Protein AF-M1Z2H6-F1 (afdb_monomer)

Solvent-accessible surface area (backbone atoms only — not comparable to full-atom values): 5174 Å² total; per-residue (Å²): 137,84,87,76,82,88,82,76,83,75,60,57,41,32,93,86,79,62,51,69,42,86,84,70,58,66,45,34,95,87,76,58,49,54,70,69,70,73,83,86,72,92,59,70,39,65,27,93,86,78,62,49,79,33,62,58,87,51,62,44,32,92,84,80,61,49,65,64,59,88,85,82,81,130

Secondary structure (DSSP, 8-state):
-----TT----SB-TTT--B-TT--SB-TTT--BSS---SS--EEE-TTT--EEETT-SB-TTT--BSSSS---

Radius of gyration: 14.22 Å; Cα contacts (8 Å, |Δi|>4): 91; chains: 1; bounding box: 25×23×51 Å

Organism: Nitrospina gracilis (strain 3/211) (NCBI:txid1266370)

Foldseek 3Di:
DDDDDPDDPQPLAQPPPRHGPPVSFQADPPPRRGSDDPPDDDDWAADPPPRDIHGPPDQADPPPRHGRDDDDDD

InterPro domains:
  IPR036443 Zinc finger, RanBP2-type superfamily [SSF90209] (42-67)

Structure (mmCIF, N/CA/C/O backbone):
data_AF-M1Z2H6-F1
#
_entry.id   AF-M1Z2H6-F1
#
loop_
_atom_site.group_PDB
_atom_site.id
_atom_site.type_symbol
_atom_site.label_atom_id
_atom_site.label_alt_id
_atom_site.label_comp_id
_atom_site.label_asym_id
_atom_site.label_entity_id
_atom_site.label_seq_id
_atom_site.pdbx_PDB_ins_code
_atom_site.Cartn_x
_atom_site.Cartn_y
_atom_site.Cartn_z
_atom_site.occupancy
_atom_site.B_iso_or_equiv
_atom_site.auth_seq_id
_atom_site.auth_comp_id
_atom_site.auth_asym_id
_atom_site.auth_atom_id
_atom_site.pdbx_PDB_model_num
ATOM 1 N N . MET A 1 1 ? 4.438 3.121 35.897 1.00 39.41 1 MET A N 1
ATOM 2 C CA . MET A 1 1 ? 4.190 4.023 34.751 1.00 39.41 1 MET A CA 1
ATOM 3 C C . MET A 1 1 ? 5.065 3.579 33.590 1.00 39.41 1 MET A C 1
ATOM 5 O O . MET A 1 1 ? 6.277 3.639 33.728 1.00 39.41 1 MET A O 1
ATOM 9 N N . ALA A 1 2 ? 4.478 3.084 32.500 1.00 45.78 2 ALA A N 1
ATOM 10 C CA . ALA A 1 2 ? 5.220 2.762 31.280 1.00 45.78 2 ALA A CA 1
ATOM 11 C C . ALA A 1 2 ? 5.314 4.014 30.394 1.00 45.78 2 ALA A C 1
ATOM 13 O O . ALA A 1 2 ? 4.307 4.685 30.162 1.00 45.78 2 ALA A O 1
ATOM 14 N N . CYS A 1 3 ? 6.518 4.346 29.932 1.00 49.81 3 CYS A N 1
ATOM 15 C CA . CYS A 1 3 ? 6.756 5.442 28.999 1.00 49.81 3 CYS A CA 1
ATOM 16 C C . CYS A 1 3 ? 6.244 5.039 27.609 1.00 49.81 3 CYS A C 1
ATOM 18 O O . CYS A 1 3 ? 6.843 4.184 26.964 1.00 49.81 3 CYS A O 1
ATOM 20 N N . ILE A 1 4 ? 5.148 5.644 27.145 1.00 57.81 4 ILE A N 1
ATOM 21 C CA . ILE A 1 4 ? 4.719 5.532 25.746 1.00 57.81 4 ILE A CA 1
ATOM 22 C C . ILE A 1 4 ? 5.603 6.489 24.930 1.00 57.81 4 ILE A C 1
ATOM 24 O O . ILE A 1 4 ? 5.563 7.697 25.194 1.00 57.81 4 ILE A O 1
ATOM 28 N N . PRO A 1 5 ? 6.419 6.006 23.977 1.00 54.06 5 PRO A N 1
ATOM 29 C CA . PRO A 1 5 ? 7.208 6.884 23.127 1.00 5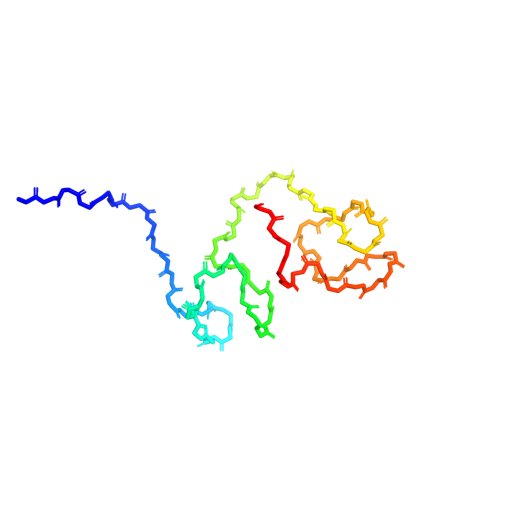4.06 5 PRO A CA 1
ATOM 30 C C . PRO A 1 5 ? 6.263 7.766 22.301 1.00 54.06 5 PRO A C 1
ATOM 32 O O . PRO A 1 5 ? 5.429 7.285 21.535 1.00 54.06 5 PRO A O 1
ATOM 35 N N . ARG A 1 6 ? 6.372 9.085 22.490 1.00 57.19 6 ARG A N 1
ATOM 36 C CA . ARG A 1 6 ? 5.717 10.091 21.648 1.00 57.19 6 ARG A CA 1
ATOM 37 C C . ARG A 1 6 ? 6.367 10.032 20.266 1.00 57.19 6 ARG A C 1
ATOM 39 O O . ARG A 1 6 ? 7.531 10.403 20.154 1.00 57.19 6 ARG A O 1
ATOM 46 N N . GLY A 1 7 ? 5.650 9.583 19.235 1.00 49.44 7 GLY A N 1
ATOM 47 C CA . GLY A 1 7 ? 6.210 9.648 17.880 1.00 49.44 7 GLY A CA 1
ATOM 48 C C . GLY A 1 7 ? 5.423 9.054 16.715 1.00 49.44 7 GLY A C 1
ATOM 49 O O . GLY A 1 7 ? 5.673 9.479 15.598 1.00 49.44 7 GLY A O 1
ATOM 50 N N . MET A 1 8 ? 4.470 8.139 16.916 1.00 48.94 8 MET A N 1
ATOM 51 C CA . MET A 1 8 ? 3.673 7.592 15.805 1.00 48.94 8 MET A CA 1
ATOM 52 C C . MET A 1 8 ? 2.196 7.912 16.006 1.00 48.94 8 MET A C 1
ATOM 54 O O . MET A 1 8 ? 1.495 7.233 16.755 1.00 48.94 8 MET A O 1
ATOM 58 N N . ASN A 1 9 ? 1.728 8.978 15.358 1.00 52.88 9 ASN A N 1
ATOM 59 C CA . ASN A 1 9 ? 0.303 9.259 15.230 1.00 52.88 9 ASN A CA 1
ATOM 60 C C . ASN A 1 9 ? -0.229 8.349 14.115 1.00 52.88 9 ASN A C 1
ATOM 62 O O . ASN A 1 9 ? -0.330 8.764 12.966 1.00 52.88 9 ASN A O 1
ATOM 66 N N . TYR A 1 10 ? -0.462 7.072 14.430 1.00 57.47 10 TYR A N 1
ATOM 67 C CA . TYR A 1 10 ? -1.185 6.193 13.519 1.00 57.47 10 TYR A CA 1
ATOM 68 C C . TYR A 1 10 ? -2.604 6.754 13.428 1.00 57.47 10 TYR A C 1
ATOM 70 O O . TYR A 1 1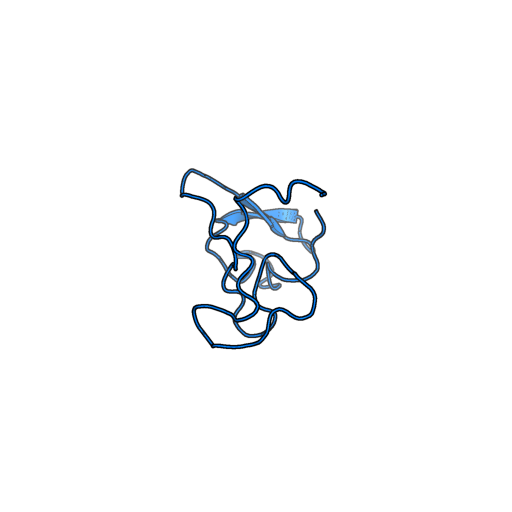0 ? -3.396 6.623 14.364 1.00 57.47 10 TYR A O 1
ATOM 78 N N . THR A 1 11 ? -2.923 7.463 12.345 1.00 63.72 11 THR A N 1
ATOM 79 C CA . THR A 1 11 ? -4.299 7.904 12.158 1.00 63.72 11 THR A CA 1
ATOM 80 C C . THR A 1 11 ? -5.138 6.650 11.958 1.00 63.72 11 THR A C 1
ATOM 82 O O . THR A 1 11 ? -4.904 5.845 11.057 1.00 63.72 11 THR A O 1
ATOM 85 N N . LEU A 1 12 ? -6.120 6.460 12.839 1.00 78.75 12 LEU A N 1
ATOM 86 C CA . LEU A 1 12 ? -7.096 5.380 12.710 1.00 78.75 12 LEU A CA 1
ATOM 87 C C . LEU A 1 12 ? -8.017 5.587 11.504 1.00 78.75 12 LEU A C 1
ATOM 89 O O . LEU A 1 12 ? -8.860 4.739 11.255 1.00 78.75 12 LEU A O 1
ATOM 93 N N . GLU A 1 13 ? -7.866 6.686 10.767 1.00 89.38 13 GLU A N 1
ATOM 94 C CA . GLU A 1 13 ? -8.6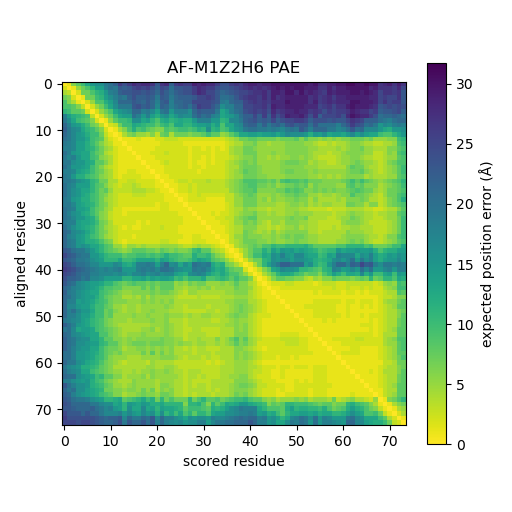70 7.066 9.613 1.00 89.38 13 GLU A CA 1
ATOM 95 C C . GLU A 1 13 ? -7.762 7.562 8.487 1.00 89.38 13 GLU A C 1
ATOM 97 O O . GLU A 1 13 ? -6.724 8.192 8.718 1.00 89.38 13 GLU A O 1
ATOM 102 N N . CYS A 1 14 ? -8.127 7.220 7.253 1.00 88.81 14 CYS A N 1
ATOM 103 C CA . CYS A 1 14 ? -7.384 7.598 6.064 1.00 88.81 14 CYS A CA 1
ATOM 104 C C . CYS A 1 14 ? -7.517 9.107 5.839 1.00 88.81 14 CYS A C 1
ATOM 106 O O . CYS A 1 14 ? -8.644 9.591 5.720 1.00 88.81 14 CYS A O 1
ATOM 108 N N . PRO A 1 15 ? -6.407 9.849 5.683 1.00 85.88 15 PRO A N 1
ATOM 109 C CA . PRO A 1 15 ? -6.460 11.299 5.501 1.00 85.88 15 PRO A CA 1
ATOM 110 C C . PRO A 1 15 ? -7.105 11.729 4.175 1.00 85.88 15 PRO A C 1
ATOM 112 O O . PRO A 1 15 ? -7.516 12.876 4.047 1.00 85.88 15 PRO A O 1
ATOM 115 N N . ASN A 1 16 ? -7.196 10.829 3.190 1.00 88.31 16 ASN A N 1
ATOM 116 C CA . ASN A 1 16 ? -7.770 11.132 1.879 1.00 88.31 16 ASN A CA 1
ATOM 117 C C . ASN A 1 16 ? -9.259 10.759 1.780 1.00 88.31 16 ASN A C 1
ATOM 119 O O . ASN A 1 16 ? -10.057 11.543 1.282 1.00 88.31 16 ASN A O 1
ATOM 123 N N . CYS A 1 17 ? -9.657 9.574 2.260 1.00 91.62 17 CYS A N 1
ATOM 124 C CA . CYS A 1 17 ? -11.030 9.077 2.075 1.00 91.62 17 CYS A CA 1
ATOM 125 C C . CYS A 1 17 ? -11.821 8.848 3.373 1.00 91.62 17 CYS A C 1
ATOM 127 O O . CYS A 1 17 ? -12.984 8.453 3.309 1.00 91.62 17 CYS A O 1
ATOM 129 N N . GLY A 1 18 ? -11.209 9.036 4.547 1.00 91.12 18 GLY A N 1
ATOM 130 C CA . GLY A 1 18 ? -11.850 8.830 5.851 1.00 91.12 18 GLY A CA 1
ATOM 131 C C . GLY A 1 18 ? -12.087 7.366 6.243 1.00 91.12 18 GLY A C 1
ATOM 132 O O . GLY A 1 18 ? -12.691 7.101 7.276 1.00 91.12 18 GLY A O 1
ATOM 133 N N . ALA A 1 19 ? -11.637 6.386 5.449 1.00 91.12 19 ALA A N 1
ATOM 134 C CA . ALA A 1 19 ? -11.800 4.973 5.794 1.00 91.12 19 ALA A CA 1
ATOM 135 C C . ALA A 1 19 ? -10.956 4.579 7.022 1.00 91.12 19 ALA A C 1
ATOM 137 O O . ALA A 1 19 ? -9.810 5.022 7.122 1.00 91.12 19 ALA A O 1
ATOM 138 N N . PRO A 1 20 ? -11.464 3.717 7.922 1.00 90.06 20 PRO A N 1
ATOM 139 C CA . PRO A 1 20 ? -10.737 3.353 9.129 1.00 90.06 20 PRO A CA 1
ATOM 140 C C . PRO A 1 20 ? -9.539 2.428 8.845 1.00 90.06 20 PRO A C 1
ATOM 142 O O . PRO A 1 20 ? -9.638 1.510 8.033 1.00 90.06 20 PRO A O 1
ATOM 145 N N . ASN A 1 21 ? -8.427 2.623 9.560 1.00 84.88 21 ASN A N 1
ATOM 146 C CA . ASN A 1 21 ? -7.233 1.771 9.545 1.00 84.88 21 ASN A CA 1
ATOM 147 C C . ASN A 1 21 ? -7.296 0.685 10.629 1.00 84.88 21 ASN A C 1
ATOM 149 O O . ASN A 1 21 ? -6.487 0.658 11.561 1.00 84.88 21 ASN A O 1
ATOM 153 N N . ILE A 1 22 ? -8.296 -0.193 10.548 1.00 84.88 22 ILE A N 1
ATOM 154 C CA . ILE A 1 22 ? -8.543 -1.211 11.584 1.00 84.88 22 ILE A CA 1
ATOM 155 C C . ILE A 1 22 ? -7.357 -2.184 11.691 1.00 84.88 22 ILE A C 1
ATOM 157 O O . ILE A 1 22 ? -6.954 -2.555 12.793 1.00 84.88 22 ILE A O 1
ATOM 161 N N . ASN A 1 23 ? -6.760 -2.533 10.549 1.00 82.25 23 ASN A N 1
ATOM 162 C CA . ASN A 1 23 ? -5.671 -3.504 10.444 1.00 82.25 23 ASN A CA 1
ATOM 163 C C . ASN A 1 23 ? -4.275 -2.892 10.654 1.00 82.25 23 ASN A C 1
ATOM 165 O O . ASN A 1 23 ? -3.287 -3.620 10.617 1.00 82.25 23 ASN A O 1
ATOM 169 N N . LYS A 1 24 ? -4.182 -1.575 10.903 1.00 79.94 24 LYS A N 1
ATOM 170 C CA . LYS A 1 24 ? -2.916 -0.833 11.067 1.00 79.94 24 LYS A CA 1
ATOM 171 C C . LYS A 1 24 ? -1.941 -1.052 9.902 1.00 79.94 24 LYS A C 1
ATOM 173 O O . LYS A 1 24 ? -0.736 -1.176 10.107 1.00 79.94 24 LYS A O 1
ATOM 178 N N . THR A 1 25 ? -2.466 -1.104 8.683 1.00 80.94 25 THR A N 1
ATOM 179 C CA . THR A 1 25 ? -1.676 -1.227 7.456 1.00 80.94 25 THR A CA 1
ATOM 180 C C . THR A 1 25 ? -0.980 0.095 7.135 1.00 80.94 25 THR A C 1
ATOM 182 O O . THR A 1 25 ? -1.426 1.169 7.550 1.00 80.94 25 THR A O 1
ATOM 185 N N . ALA A 1 26 ? 0.103 0.032 6.356 1.00 80.88 26 ALA A N 1
ATOM 186 C CA . ALA A 1 26 ? 0.815 1.225 5.892 1.00 80.88 26 ALA A CA 1
ATOM 187 C C . ALA A 1 26 ? -0.003 2.059 4.881 1.00 80.88 26 ALA A C 1
ATOM 189 O O . ALA A 1 26 ? 0.230 3.260 4.734 1.00 80.88 26 ALA A O 1
ATOM 190 N N . TRP A 1 27 ? -1.009 1.455 4.236 1.00 83.94 27 TRP A N 1
ATOM 191 C CA . TRP A 1 27 ? -1.853 2.088 3.215 1.00 83.94 27 TRP A CA 1
ATOM 192 C C . TRP A 1 27 ? -3.336 1.821 3.446 1.00 83.94 27 TRP A C 1
ATOM 194 O O . TRP A 1 27 ? -3.717 0.794 4.007 1.00 83.94 27 TRP A O 1
ATOM 204 N N . CYS A 1 28 ? -4.179 2.737 2.973 1.00 86.88 28 CYS A N 1
ATOM 205 C CA . CYS A 1 28 ? -5.627 2.601 3.015 1.00 86.88 28 CYS A CA 1
ATOM 206 C C . CYS A 1 28 ? -6.110 1.497 2.069 1.00 86.88 28 CYS A C 1
ATOM 208 O O . CYS A 1 28 ? -5.921 1.591 0.862 1.00 86.88 28 CYS A O 1
ATOM 210 N N . GLU A 1 29 ? -6.841 0.517 2.594 1.00 86.19 29 GLU A N 1
ATOM 211 C CA . GLU A 1 29 ? -7.413 -0.590 1.811 1.00 86.19 29 GLU A CA 1
ATOM 212 C C . GLU A 1 29 ? -8.454 -0.148 0.764 1.00 86.19 29 GLU A C 1
ATOM 214 O O . GLU A 1 29 ? -8.801 -0.925 -0.118 1.00 86.19 29 GLU A O 1
ATOM 219 N N . LYS A 1 30 ? -8.970 1.090 0.845 1.00 86.88 30 LYS A N 1
ATOM 220 C CA . LYS A 1 30 ? -9.983 1.606 -0.095 1.00 86.88 30 LYS A CA 1
ATOM 221 C C . LYS A 1 30 ? -9.426 2.445 -1.237 1.00 86.88 30 LYS A C 1
ATOM 223 O O . LYS A 1 30 ? -9.969 2.403 -2.332 1.00 86.88 30 LYS A O 1
ATOM 228 N N . CYS A 1 31 ? -8.428 3.278 -0.962 1.00 87.69 31 CYS A N 1
ATOM 229 C CA . CYS A 1 31 ? -7.922 4.254 -1.932 1.00 87.69 31 CYS A CA 1
ATOM 230 C C . CYS A 1 31 ? -6.395 4.286 -2.015 1.00 87.69 31 CYS A C 1
ATOM 232 O O . CYS A 1 31 ? -5.837 5.215 -2.591 1.00 87.69 31 CYS A O 1
ATOM 234 N N . LEU A 1 32 ? -5.723 3.324 -1.376 1.00 86.44 32 LEU A N 1
ATOM 235 C CA . LEU A 1 32 ? -4.275 3.108 -1.424 1.00 86.44 32 LEU A CA 1
ATOM 236 C C . LEU A 1 32 ? -3.425 4.294 -0.934 1.00 86.44 32 LEU A C 1
ATOM 238 O O . LEU A 1 32 ? -2.202 4.294 -1.060 1.00 86.44 32 LEU A O 1
ATOM 242 N N . THR A 1 33 ? -4.061 5.288 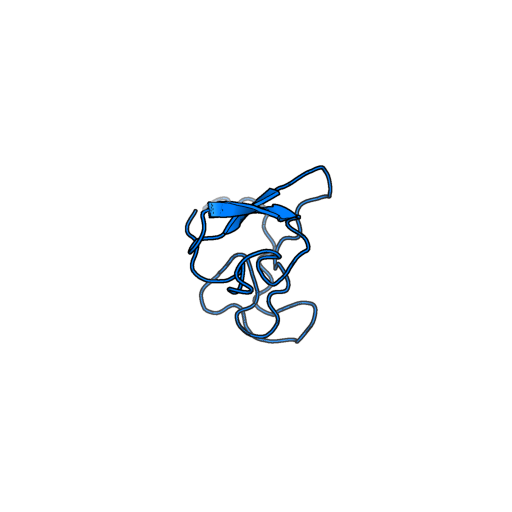-0.307 1.00 85.88 33 THR A N 1
ATOM 243 C CA . THR A 1 33 ? -3.375 6.429 0.302 1.00 85.88 33 THR A CA 1
ATOM 244 C C . THR A 1 33 ? -2.527 5.945 1.480 1.00 85.88 33 THR A C 1
ATOM 246 O O . THR A 1 33 ? -3.072 5.269 2.360 1.00 85.88 33 THR A O 1
ATOM 249 N N . PRO A 1 34 ? -1.227 6.277 1.535 1.00 81.56 34 PRO A N 1
ATOM 250 C CA . PRO A 1 34 ? -0.376 5.922 2.664 1.00 81.56 34 PRO A CA 1
ATOM 251 C C . PRO A 1 34 ? -0.826 6.648 3.938 1.00 81.56 34 PRO A C 1
ATOM 253 O O . PRO A 1 34 ? -1.163 7.831 3.903 1.00 81.56 34 PRO A O 1
ATOM 256 N N . PHE A 1 35 ? -0.816 5.940 5.066 1.00 80.06 35 PHE A N 1
ATOM 257 C CA . PHE A 1 35 ? -1.064 6.536 6.385 1.00 80.06 35 PHE A CA 1
ATOM 258 C C . PHE A 1 35 ? 0.157 7.288 6.916 1.00 80.06 35 PHE A C 1
ATOM 260 O O . PHE A 1 35 ? 0.007 8.292 7.607 1.00 80.06 35 PHE A O 1
ATOM 267 N N . ASP A 1 36 ? 1.353 6.825 6.554 1.00 74.88 36 ASP A N 1
ATOM 268 C CA . ASP A 1 36 ? 2.617 7.514 6.793 1.00 74.88 36 ASP A CA 1
ATOM 269 C C . ASP A 1 36 ? 3.321 7.712 5.443 1.00 74.88 36 ASP A C 1
ATOM 271 O O . ASP A 1 36 ? 4.057 6.829 4.989 1.00 74.88 36 ASP A O 1
ATOM 275 N N . PRO A 1 37 ? 3.024 8.805 4.712 1.00 64.25 37 PRO A N 1
ATOM 276 C CA . PRO A 1 37 ? 3.725 9.087 3.474 1.00 64.25 37 PRO A CA 1
ATOM 277 C C . PRO A 1 37 ? 5.209 9.302 3.803 1.00 64.25 37 PRO A C 1
ATOM 279 O O . PRO A 1 37 ? 5.531 10.193 4.597 1.00 64.25 37 PRO A O 1
ATOM 282 N N . PRO A 1 38 ? 6.133 8.527 3.207 1.00 59.72 38 PRO A N 1
ATOM 283 C CA . PRO A 1 38 ? 7.551 8.760 3.414 1.00 59.72 38 PRO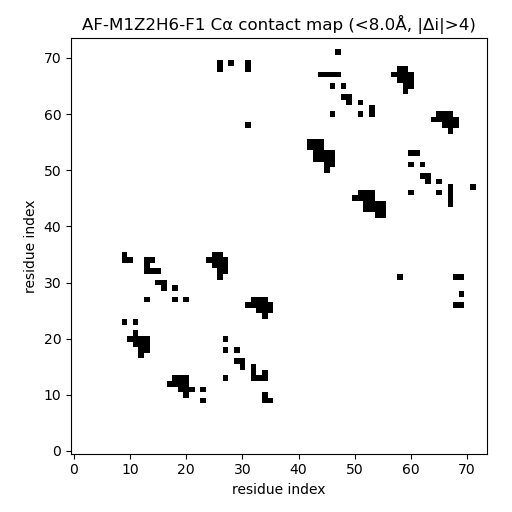 A CA 1
ATOM 284 C C . PRO A 1 38 ? 7.874 10.206 3.033 1.00 59.72 38 PRO A C 1
ATOM 286 O O . PRO A 1 38 ? 7.479 10.680 1.966 1.00 59.72 38 PRO A O 1
ATOM 289 N N . LYS A 1 39 ? 8.579 10.921 3.919 1.00 58.84 39 LYS A N 1
ATOM 290 C CA . LYS A 1 39 ? 9.140 12.237 3.595 1.00 58.84 39 LYS A CA 1
ATOM 291 C C . LYS A 1 39 ? 10.015 12.036 2.361 1.00 58.84 39 LYS A C 1
ATOM 293 O O . LYS A 1 39 ? 10.945 11.239 2.401 1.00 58.84 39 LYS A O 1
ATOM 298 N N . ALA A 1 40 ? 9.589 12.636 1.259 1.00 56.28 40 ALA A N 1
ATOM 299 C CA . ALA A 1 40 ? 9.990 12.246 -0.079 1.00 56.28 40 ALA A CA 1
ATOM 300 C C . ALA A 1 40 ? 11.506 12.301 -0.276 1.00 56.28 40 ALA A C 1
ATOM 302 O O . ALA A 1 40 ? 12.088 13.380 -0.245 1.00 56.28 40 ALA A O 1
ATOM 303 N N . GLU A 1 41 ? 12.100 11.141 -0.550 1.00 54.84 41 GLU A N 1
ATOM 304 C CA . GLU A 1 41 ? 13.298 11.012 -1.376 1.00 54.84 41 GLU A CA 1
ATOM 305 C C . GLU A 1 41 ? 13.451 9.548 -1.832 1.00 54.84 41 GLU A C 1
ATOM 307 O O . GLU A 1 41 ? 13.756 8.661 -1.040 1.00 54.84 41 GLU A O 1
ATOM 312 N N . ASN A 1 42 ? 13.165 9.311 -3.121 1.00 61.62 42 ASN A N 1
ATOM 313 C CA . ASN A 1 42 ? 13.512 8.120 -3.912 1.00 61.62 42 ASN A CA 1
ATOM 314 C C . ASN A 1 42 ? 13.202 6.752 -3.279 1.00 61.62 42 ASN A C 1
ATOM 316 O O . ASN A 1 42 ? 14.104 5.938 -3.085 1.00 61.62 42 ASN A O 1
ATOM 320 N N . LYS A 1 43 ? 11.928 6.472 -2.979 1.00 75.44 43 LYS A N 1
ATOM 321 C CA . LYS A 1 43 ? 11.498 5.095 -2.704 1.00 75.44 43 LYS A CA 1
ATOM 322 C C . LYS A 1 43 ? 10.927 4.471 -3.972 1.00 75.44 43 LYS A C 1
ATOM 324 O O . LYS A 1 43 ? 10.078 5.069 -4.627 1.00 75.44 43 LYS A O 1
ATOM 329 N N . GLU A 1 44 ? 11.393 3.271 -4.272 1.00 85.62 44 GLU A N 1
ATOM 330 C CA . GLU A 1 44 ? 10.867 2.392 -5.312 1.00 85.62 44 GLU A CA 1
ATOM 331 C C . GLU A 1 44 ? 10.143 1.217 -4.644 1.00 85.62 44 GLU A C 1
ATOM 333 O O . GLU A 1 44 ? 10.340 0.962 -3.451 1.00 85.62 44 GLU A O 1
ATOM 338 N N . LEU A 1 45 ? 9.291 0.517 -5.389 1.00 83.88 45 LEU A N 1
ATOM 339 C CA . LEU A 1 45 ? 8.593 -0.668 -4.900 1.00 83.88 45 LEU A CA 1
ATOM 340 C C . LEU A 1 45 ? 8.578 -1.766 -5.967 1.00 83.88 45 LEU A C 1
ATOM 342 O O . LEU A 1 45 ? 8.330 -1.500 -7.144 1.00 83.88 45 LEU A O 1
ATOM 346 N N . ASP A 1 46 ? 8.828 -3.005 -5.564 1.00 90.06 46 ASP A N 1
ATOM 347 C CA . ASP A 1 46 ? 8.708 -4.169 -6.434 1.00 90.06 46 ASP A CA 1
ATOM 348 C C . ASP A 1 46 ? 7.244 -4.599 -6.587 1.00 90.06 46 ASP A C 1
ATOM 350 O O . ASP A 1 46 ? 6.479 -4.690 -5.630 1.00 90.06 46 ASP A O 1
ATOM 354 N N . CYS A 1 47 ? 6.822 -4.864 -7.821 1.00 90.31 47 CYS A N 1
ATOM 355 C CA . CYS A 1 47 ? 5.511 -5.445 -8.073 1.00 90.31 47 CYS A CA 1
ATOM 356 C C . CYS A 1 47 ? 5.476 -6.895 -7.551 1.00 90.31 47 CYS A C 1
ATOM 358 O O . CYS A 1 47 ? 6.320 -7.697 -7.957 1.00 90.31 47 CYS A O 1
ATOM 360 N N . PRO A 1 48 ? 4.458 -7.307 -6.775 1.00 86.94 48 PRO A N 1
ATOM 361 C CA . PRO A 1 48 ? 4.430 -8.639 -6.164 1.00 86.94 48 PRO A CA 1
ATOM 362 C C . PRO A 1 48 ? 4.198 -9.761 -7.179 1.00 86.94 48 PRO A C 1
ATOM 364 O O . PRO A 1 48 ? 4.444 -10.930 -6.893 1.00 86.94 48 PRO A O 1
ATOM 367 N N . VA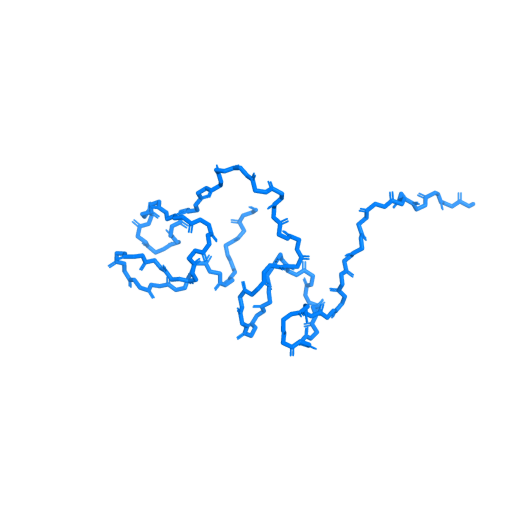L A 1 49 ? 3.695 -9.410 -8.364 1.00 92.06 49 VAL A N 1
ATOM 368 C CA . VAL A 1 49 ? 3.346 -10.365 -9.419 1.00 92.06 49 VAL A CA 1
ATOM 369 C C . VAL A 1 49 ? 4.464 -10.499 -10.445 1.00 92.06 49 VAL A C 1
ATOM 371 O O . VAL A 1 49 ? 4.815 -11.615 -10.819 1.00 92.06 49 V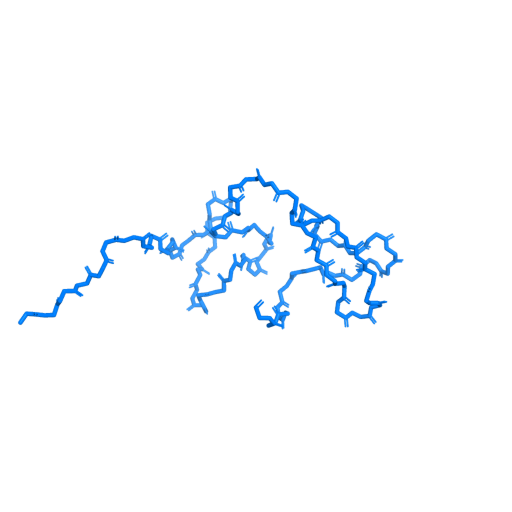AL A O 1
ATOM 374 N N . CYS A 1 50 ? 5.032 -9.383 -10.914 1.00 94.25 50 CYS A N 1
ATOM 375 C CA . CYS A 1 50 ? 6.025 -9.398 -11.993 1.00 94.25 50 CYS A CA 1
ATOM 376 C C . CYS A 1 50 ? 7.430 -8.942 -11.579 1.00 94.25 50 CYS A C 1
ATOM 378 O O . CYS A 1 50 ? 8.331 -8.985 -12.412 1.00 94.25 50 CYS A O 1
ATOM 380 N N . GLN A 1 51 ? 7.625 -8.523 -10.322 1.00 93.19 51 GLN A N 1
ATOM 381 C CA . GLN A 1 51 ? 8.892 -8.020 -9.764 1.00 93.19 51 GLN A CA 1
ATOM 382 C C . GLN A 1 51 ? 9.471 -6.791 -10.48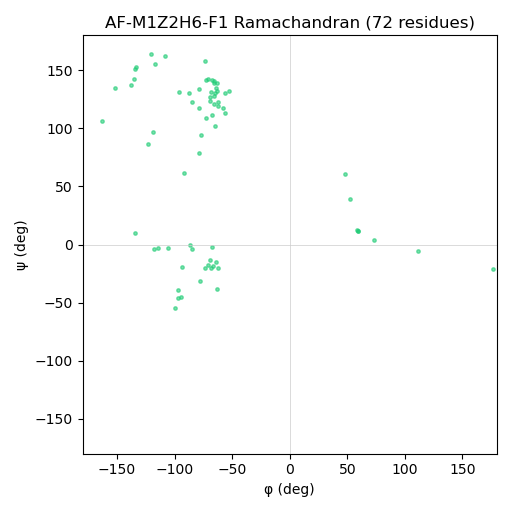3 1.00 93.19 51 GLN A C 1
ATOM 384 O O . GLN A 1 51 ? 10.613 -6.407 -10.240 1.00 93.19 51 GLN A O 1
ATOM 389 N N . HIS A 1 52 ? 8.688 -6.140 -11.348 1.00 95.25 52 HIS A N 1
ATOM 390 C CA . HIS A 1 52 ? 9.067 -4.855 -11.924 1.00 95.25 52 HIS A CA 1
ATOM 391 C C . HIS A 1 52 ? 9.190 -3.801 -10.823 1.00 95.25 52 HIS A C 1
ATOM 393 O O . HIS A 1 52 ? 8.351 -3.754 -9.922 1.00 95.25 52 HIS A O 1
ATOM 399 N N . ILE A 1 53 ? 10.215 -2.959 -10.907 1.00 92.94 53 ILE A N 1
ATOM 400 C CA . ILE A 1 53 ? 10.449 -1.868 -9.960 1.00 92.94 53 ILE A CA 1
ATOM 401 C C . ILE A 1 53 ? 9.631 -0.661 -10.418 1.00 92.94 53 ILE A C 1
ATOM 403 O O . ILE A 1 53 ? 9.774 -0.204 -11.546 1.00 92.94 53 ILE A O 1
ATOM 407 N N . ASN A 1 54 ? 8.758 -0.164 -9.548 1.00 90.25 54 ASN A N 1
ATOM 408 C CA . ASN A 1 54 ? 7.842 0.937 -9.816 1.00 90.25 54 ASN A CA 1
ATOM 409 C C . ASN A 1 54 ? 8.151 2.120 -8.897 1.00 90.25 54 ASN A C 1
ATOM 411 O O . ASN A 1 54 ? 8.641 1.952 -7.777 1.00 90.25 54 ASN A O 1
ATOM 415 N N . ASP A 1 55 ? 7.785 3.319 -9.340 1.00 88.38 55 ASP A N 1
ATOM 416 C CA . ASP A 1 55 ? 7.775 4.494 -8.475 1.00 88.38 55 ASP A CA 1
ATOM 417 C C . ASP A 1 55 ? 6.745 4.313 -7.343 1.00 88.38 55 ASP A C 1
ATOM 419 O O . ASP A 1 55 ? 5.609 3.887 -7.570 1.00 88.38 55 ASP A O 1
ATOM 423 N N . TYR A 1 56 ? 7.126 4.643 -6.105 1.00 83.25 56 TYR A N 1
ATOM 424 C CA . TYR A 1 56 ? 6.279 4.431 -4.925 1.00 83.25 56 TYR A CA 1
ATOM 425 C C . TYR A 1 56 ? 4.957 5.222 -4.948 1.00 83.25 56 TYR A C 1
ATOM 427 O O . TYR A 1 56 ? 3.993 4.874 -4.249 1.00 83.25 56 TYR A O 1
ATOM 435 N N . THR A 1 57 ? 4.883 6.286 -5.749 1.00 81.00 57 THR A N 1
ATOM 436 C CA . THR A 1 57 ? 3.667 7.087 -5.937 1.00 81.00 57 THR A CA 1
ATOM 437 C C . THR A 1 57 ? 2.609 6.377 -6.777 1.00 81.00 57 THR A C 1
ATOM 439 O O . THR A 1 57 ? 1.429 6.700 -6.636 1.00 81.00 57 THR A O 1
ATOM 442 N N . LEU A 1 58 ? 2.990 5.375 -7.575 1.00 86.94 58 LEU A N 1
ATOM 443 C CA . LEU A 1 58 ? 2.058 4.606 -8.393 1.00 86.94 58 LEU A CA 1
ATOM 444 C C . LEU A 1 58 ? 1.182 3.695 -7.531 1.00 86.94 58 LEU A C 1
ATOM 446 O O . LEU A 1 58 ? 1.616 3.113 -6.536 1.00 86.94 58 LEU A O 1
ATOM 450 N N . ASP A 1 59 ? -0.080 3.564 -7.912 1.00 88.00 59 ASP A N 1
ATOM 451 C CA . ASP A 1 59 ? -1.049 2.666 -7.287 1.00 88.00 59 ASP A CA 1
ATOM 452 C C . ASP A 1 59 ? -1.131 1.297 -7.988 1.00 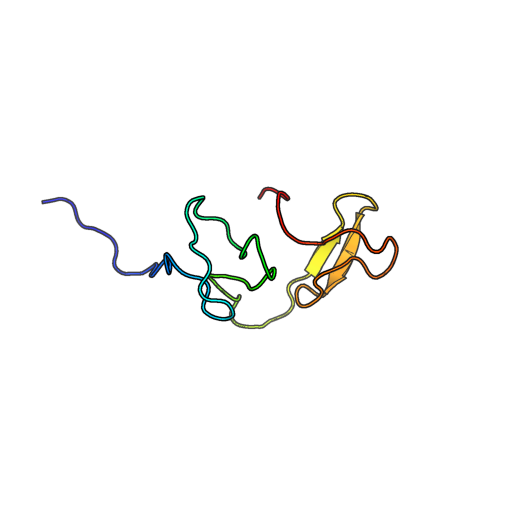88.00 59 ASP A C 1
ATOM 454 O O . ASP A 1 59 ? -1.520 0.317 -7.353 1.00 88.00 59 ASP A O 1
ATOM 458 N N . HIS A 1 60 ? -0.674 1.209 -9.242 1.00 91.75 60 HIS A N 1
ATOM 459 C CA . HIS A 1 60 ? -0.632 -0.008 -10.059 1.00 91.75 60 HIS A CA 1
ATOM 460 C C . HIS A 1 60 ? 0.712 -0.157 -10.772 1.00 91.75 60 HIS A C 1
ATOM 462 O O . HIS A 1 60 ? 1.366 0.832 -11.102 1.00 91.75 60 HIS A O 1
ATOM 468 N N . CYS A 1 61 ? 1.111 -1.402 -11.036 1.00 93.81 61 CYS A N 1
ATOM 469 C CA . CYS A 1 61 ? 2.336 -1.690 -11.763 1.00 93.81 61 CYS A CA 1
ATOM 470 C C . CYS A 1 61 ? 2.238 -1.177 -13.199 1.00 93.81 61 CYS A C 1
ATOM 472 O O . CYS A 1 61 ? 1.300 -1.527 -13.909 1.00 93.81 61 CYS A O 1
ATOM 474 N N . GLU A 1 62 ? 3.237 -0.440 -13.675 1.00 96.00 62 GLU A N 1
ATOM 475 C CA . GLU A 1 62 ? 3.236 0.076 -15.052 1.00 96.00 62 GLU A CA 1
ATOM 476 C C . GLU A 1 62 ? 3.399 -1.015 -16.128 1.00 96.00 62 GLU A C 1
ATOM 478 O O . GLU A 1 62 ? 3.153 -0.768 -17.306 1.00 96.00 62 GLU A O 1
ATOM 483 N N . VAL A 1 63 ? 3.797 -2.229 -15.729 1.00 97.06 63 VAL A N 1
ATOM 484 C CA . VAL A 1 63 ? 4.002 -3.370 -16.634 1.00 97.06 63 VAL A CA 1
ATOM 485 C C . VAL A 1 63 ? 2.809 -4.320 -16.631 1.00 97.06 63 VAL A C 1
ATOM 487 O O . VAL A 1 63 ? 2.275 -4.640 -17.691 1.00 97.06 63 VAL A O 1
ATOM 490 N N . CYS A 1 64 ? 2.403 -4.816 -15.458 1.00 95.94 64 CYS A N 1
ATOM 491 C CA . CYS A 1 64 ? 1.343 -5.826 -15.359 1.00 95.94 64 CYS A CA 1
ATOM 492 C C . CYS A 1 64 ? 0.001 -5.284 -14.852 1.00 95.94 64 CYS A C 1
ATOM 494 O O . CYS A 1 64 ? -0.959 -6.046 -14.786 1.00 95.94 64 CYS A O 1
ATOM 496 N N . HIS A 1 65 ? -0.068 -3.997 -14.494 1.00 94.44 65 HIS A N 1
ATOM 497 C CA . HIS A 1 65 ? -1.252 -3.315 -13.960 1.00 94.44 65 HIS A CA 1
ATOM 498 C C . HIS A 1 65 ? -1.827 -3.903 -12.657 1.00 94.44 65 HIS A C 1
ATOM 500 O O . HIS A 1 65 ? -2.908 -3.496 -12.235 1.00 94.44 65 HIS A O 1
ATOM 506 N N . GLU A 1 66 ? -1.107 -4.810 -11.988 1.00 91.44 66 GLU A N 1
ATOM 507 C CA . GLU A 1 66 ? -1.478 -5.291 -10.655 1.00 91.44 66 GLU A CA 1
ATOM 508 C C . GLU A 1 66 ? -1.369 -4.150 -9.629 1.00 91.44 66 GLU A C 1
ATOM 510 O O . GLU A 1 66 ? -0.407 -3.374 -9.701 1.00 91.44 66 GLU A O 1
ATOM 515 N N . PRO A 1 67 ? -2.295 -4.043 -8.659 1.00 88.38 67 PRO A N 1
ATOM 516 C CA . PRO A 1 67 ? -2.158 -3.114 -7.548 1.00 88.38 67 PRO A CA 1
ATOM 517 C C . PRO A 1 67 ? -0.820 -3.272 -6.818 1.00 88.38 67 PRO A C 1
ATOM 519 O O . PRO A 1 67 ? -0.409 -4.367 -6.440 1.00 88.38 67 PRO A O 1
ATOM 522 N N . LEU A 1 68 ? -0.155 -2.145 -6.580 1.00 86.94 68 LEU A N 1
ATOM 523 C CA . LEU A 1 68 ? 1.126 -2.067 -5.863 1.00 86.94 68 LEU A CA 1
ATOM 524 C C . LEU A 1 68 ? 0.951 -1.999 -4.333 1.00 86.94 68 LEU A C 1
ATOM 526 O O . LEU A 1 68 ? 1.910 -1.900 -3.575 1.00 86.94 68 LEU A O 1
ATOM 530 N N . LYS A 1 69 ? -0.301 -1.940 -3.876 1.00 84.94 69 LYS A N 1
ATOM 531 C CA . LYS A 1 69 ? -0.760 -1.792 -2.486 1.00 84.94 69 LYS A CA 1
ATOM 532 C C . LYS A 1 69 ? -2.141 -2.487 -2.459 1.00 84.94 69 LYS A C 1
ATOM 534 O O . LYS A 1 69 ? -2.893 -2.171 -3.382 1.00 84.94 69 LYS A O 1
ATOM 539 N N . PRO A 1 70 ? -2.575 -3.355 -1.506 1.00 64.81 70 PRO A N 1
ATOM 540 C CA . PRO A 1 70 ? -2.029 -3.809 -0.210 1.00 64.81 70 PRO A CA 1
ATOM 541 C C . PRO A 1 70 ? -1.772 -5.346 -0.089 1.00 64.81 70 PRO A C 1
ATOM 543 O O . PRO A 1 70 ? -2.339 -6.145 -0.826 1.00 64.81 70 PRO A O 1
ATOM 546 N N . GLY A 1 71 ? -0.977 -5.770 0.912 1.00 58.56 71 GLY A N 1
ATOM 547 C CA . GLY A 1 71 ? -0.654 -7.185 1.218 1.00 58.56 71 GLY A CA 1
ATOM 548 C C . GLY A 1 71 ? 0.805 -7.589 0.962 1.00 58.56 71 GLY A C 1
ATOM 549 O O . GLY A 1 71 ? 1.215 -8.690 1.318 1.00 58.56 71 GLY A O 1
ATOM 550 N N . GLN A 1 72 ? 1.602 -6.684 0.400 1.00 57.69 72 GLN A N 1
ATOM 551 C CA . GLN A 1 72 ? 3.051 -6.821 0.323 1.00 57.69 72 GLN A CA 1
ATOM 552 C C . GLN A 1 72 ? 3.646 -6.485 1.697 1.00 57.69 72 GLN A C 1
ATOM 554 O O . GLN A 1 72 ? 3.805 -5.318 2.042 1.00 57.69 72 GLN A O 1
ATOM 559 N N . SER A 1 73 ? 3.861 -7.513 2.523 1.00 43.56 73 SER A N 1
ATOM 560 C CA . SER A 1 73 ? 4.833 -7.478 3.626 1.00 43.56 73 SER A CA 1
ATOM 561 C C . SER A 1 73 ? 6.226 -7.294 3.007 1.00 43.56 73 SER A C 1
ATOM 563 O O . SER A 1 73 ? 6.518 -7.990 2.038 1.00 43.56 73 SER A O 1
ATOM 565 N N . GLU A 1 74 ? 7.103 -6.397 3.452 1.00 43.72 74 GLU A N 1
ATOM 566 C CA . GLU A 1 74 ? 7.395 -5.922 4.815 1.00 43.72 74 GLU A CA 1
ATOM 567 C C . GLU A 1 74 ? 7.649 -4.403 4.884 1.00 43.72 74 GLU A C 1
ATOM 569 O O . GLU A 1 74 ? 8.160 -3.826 3.897 1.00 43.72 74 GLU A O 1
#

pLDDT: mean 77.68, std 16.1, range [39.41, 97.06]

Mean predicted aligned error: 8.88 Å

Nearest PDB structures (foldseek):
  7mnt-assembly1_B  TM=8.670E-01  e=7.333E-02  Homo sapiens
  7mnu-assembly1_B  TM=8.378E-01  e=6.808E-02  Homo sapiens
  9b12-assembly2_I  TM=9.155E-01  e=1.146E-01  Homo sapiens
  7mns-assembly1_B  TM=8.298E-01  e=8.509E-02  Homo sapiens
  7mo4-assembly2_D  TM=7.726E-01  e=1.790E-01  Rattus norvegicus

Sequence (74 aa):
MACIPRGMNYTLECPNCGAPNINKTAWCEKCLTPFDPPKAENKELDCPVCQHINDYTLDHCEVCHEPLKPGQSE